Protein AF-A0A1I2J9N1-F1 (afdb_monomer_lite)

Foldseek 3Di:
DDADPVDNVHDDDPPPCCVQADPVDRVDGDPVPCVVVVDPPDPPPDDDDPDDDPDDVVVVVVVVVVVVPPPPPPPDPDDDDPPDDPPDDDLVVVVVSVVQVVDPVNCVVFWDDPDVVDIDGDPPDD

pLDDT: mean 75.27, std 15.69, range [40.94, 94.06]

Organism: NCBI:txid1529

Structure (mmCIF, N/CA/C/O backbone):
data_AF-A0A1I2J9N1-F1
#
_entry.id   AF-A0A1I2J9N1-F1
#
loop_
_atom_site.group_PDB
_atom_site.id
_atom_site.type_symbol
_atom_site.label_atom_id
_atom_site.label_alt_id
_atom_site.label_comp_id
_atom_site.label_asym_id
_atom_site.label_entity_id
_atom_site.label_seq_id
_atom_site.pdbx_PDB_ins_code
_atom_site.Cartn_x
_atom_site.Cartn_y
_atom_site.Cartn_z
_atom_site.occupancy
_atom_site.B_iso_or_equiv
_atom_site.auth_seq_id
_atom_site.auth_comp_id
_atom_site.auth_asym_id
_atom_site.auth_atom_id
_atom_site.pdbx_PDB_model_num
ATOM 1 N N . MET A 1 1 ? -11.604 0.530 20.745 1.00 74.38 1 MET A N 1
ATOM 2 C CA . MET A 1 1 ? -12.201 -0.318 19.688 1.00 74.38 1 MET A CA 1
ATOM 3 C C . MET A 1 1 ? -11.570 0.052 18.363 1.00 74.38 1 MET A C 1
ATOM 5 O O . MET A 1 1 ? -11.408 1.241 18.116 1.00 74.38 1 MET A O 1
ATOM 9 N N . LYS A 1 2 ? -11.165 -0.933 17.556 1.00 87.75 2 LYS A N 1
ATOM 10 C CA . LYS A 1 2 ? -10.600 -0.684 16.223 1.00 87.75 2 LYS A CA 1
ATOM 11 C C . LYS A 1 2 ? -11.744 -0.432 15.229 1.00 87.75 2 LYS A C 1
ATOM 13 O O . LYS A 1 2 ? -12.778 -1.092 15.322 1.00 87.75 2 LYS A O 1
ATOM 18 N N . LYS A 1 3 ? -11.581 0.537 14.326 1.00 93.12 3 LYS A N 1
ATOM 19 C CA . LYS A 1 3 ? -12.522 0.794 13.222 1.00 93.12 3 LYS A CA 1
ATOM 20 C C . LYS A 1 3 ? -12.279 -0.185 12.071 1.00 93.12 3 LYS A C 1
ATOM 22 O O . LYS A 1 3 ? -11.206 -0.785 12.001 1.00 93.12 3 LYS A O 1
ATOM 27 N N . CYS A 1 4 ? -13.271 -0.363 11.205 1.00 91.38 4 CYS A N 1
ATOM 28 C CA . CYS A 1 4 ? -13.124 -1.147 9.980 1.00 91.38 4 CYS A CA 1
ATOM 29 C C . CYS A 1 4 ? -12.221 -0.417 8.968 1.00 91.38 4 CYS A C 1
ATOM 31 O O . CYS A 1 4 ? -12.284 0.805 8.855 1.00 91.38 4 CYS A O 1
ATOM 33 N N . LEU A 1 5 ? -11.407 -1.180 8.229 1.00 89.25 5 LEU A N 1
ATOM 34 C CA . LEU A 1 5 ? -10.509 -0.671 7.185 1.00 89.25 5 LEU A CA 1
ATOM 35 C C . LEU A 1 5 ? -11.275 -0.043 6.010 1.00 89.25 5 LEU A C 1
ATOM 37 O O . LEU A 1 5 ? -10.851 0.972 5.475 1.00 89.25 5 LEU A O 1
ATOM 41 N N . PHE A 1 6 ? -12.401 -0.643 5.620 1.00 90.00 6 PHE A N 1
ATOM 42 C CA . PHE A 1 6 ? -13.182 -0.208 4.456 1.00 90.00 6 PHE A CA 1
ATOM 43 C C . PHE A 1 6 ? -14.268 0.817 4.791 1.00 90.00 6 PHE A C 1
ATOM 45 O O . PHE A 1 6 ? -14.860 1.405 3.891 1.00 90.00 6 PHE A O 1
ATOM 52 N N . ASP A 1 7 ? -14.592 0.990 6.073 1.00 90.12 7 ASP A N 1
ATOM 53 C CA . ASP A 1 7 ? -15.718 1.816 6.500 1.00 90.12 7 ASP A CA 1
ATOM 54 C C . ASP A 1 7 ? -15.492 2.352 7.916 1.00 90.12 7 ASP A C 1
ATOM 56 O O . ASP A 1 7 ? -15.718 1.667 8.916 1.00 90.12 7 ASP A O 1
ATOM 60 N N . GLU A 1 8 ? -15.080 3.613 8.012 1.00 91.56 8 GLU A N 1
ATOM 61 C CA . GLU A 1 8 ? -14.783 4.255 9.293 1.00 91.56 8 GLU A CA 1
ATOM 62 C C . GLU A 1 8 ? -15.996 4.411 10.222 1.00 91.56 8 GLU A C 1
ATOM 64 O O . GLU A 1 8 ? -15.820 4.698 11.414 1.00 91.56 8 GLU A O 1
ATOM 69 N N . SER A 1 9 ? -17.216 4.251 9.693 1.00 92.81 9 SER A N 1
ATOM 70 C CA . SER A 1 9 ? -18.449 4.260 10.483 1.00 92.81 9 SER A CA 1
ATOM 71 C C . SER A 1 9 ? -18.693 2.930 11.205 1.00 92.81 9 SER A C 1
ATOM 73 O O . SER A 1 9 ? -19.499 2.873 12.137 1.00 92.81 9 SER A O 1
ATOM 75 N N . LYS A 1 10 ? -17.969 1.867 10.825 1.00 91.38 10 LYS A N 1
ATOM 76 C CA . LYS A 1 10 ? -18.096 0.519 11.387 1.00 91.38 10 LYS A CA 1
ATOM 77 C C . LYS A 1 10 ? -16.969 0.186 12.361 1.00 91.38 10 LYS A C 1
ATOM 79 O O . LYS A 1 10 ? -15.820 0.609 12.226 1.00 91.38 10 LYS A O 1
ATOM 84 N N . ILE A 1 11 ? -17.308 -0.638 13.347 1.00 93.88 11 ILE A N 1
ATOM 85 C CA . ILE A 1 11 ? -16.363 -1.217 14.304 1.00 93.88 11 ILE A CA 1
ATOM 86 C C . ILE A 1 11 ? -15.889 -2.564 13.757 1.00 93.88 11 ILE A C 1
ATOM 88 O O . ILE A 1 11 ? -16.697 -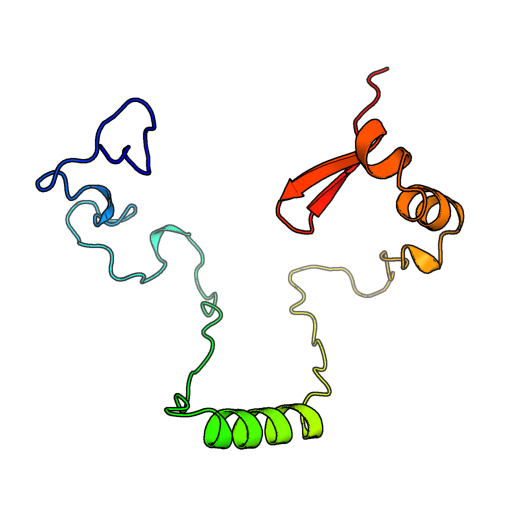3.342 13.258 1.00 93.88 11 ILE A O 1
ATOM 92 N N . CYS A 1 12 ? -14.590 -2.834 13.857 1.00 92.75 12 CYS A N 1
ATOM 93 C CA . CYS A 1 12 ? -14.017 -4.124 13.489 1.00 92.75 12 CYS A CA 1
ATOM 94 C C . CYS A 1 12 ? -14.399 -5.194 14.529 1.00 92.75 12 CYS A C 1
ATOM 96 O O . CYS A 1 12 ? -14.185 -4.980 15.728 1.00 92.75 12 CYS A O 1
ATOM 98 N N . THR A 1 13 ? -14.957 -6.316 14.068 1.00 91.06 13 THR A N 1
ATOM 99 C CA . THR A 1 13 ? -15.307 -7.498 14.874 1.00 91.06 13 THR A CA 1
ATOM 100 C C . THR A 1 13 ? -14.448 -8.694 14.454 1.00 91.06 13 THR A C 1
ATOM 102 O O . THR A 1 13 ? -13.942 -8.729 13.333 1.00 91.06 13 THR A O 1
ATOM 105 N N . GLU A 1 14 ? -14.245 -9.655 15.358 1.00 83.56 14 GLU A N 1
ATOM 106 C CA . GLU A 1 14 ? -13.374 -10.822 15.123 1.00 83.56 14 GLU A CA 1
ATOM 107 C C . GLU A 1 14 ? -13.942 -11.824 14.102 1.00 83.56 14 GLU A C 1
ATOM 109 O O . GLU A 1 14 ? -13.203 -12.661 13.608 1.00 83.56 14 GLU A O 1
ATOM 114 N N . ASP A 1 15 ? -15.233 -11.738 13.783 1.00 88.56 15 ASP A N 1
ATOM 115 C CA . ASP A 1 15 ? -16.002 -12.696 12.979 1.00 88.56 15 ASP A CA 1
ATOM 116 C C . ASP A 1 15 ? -16.434 -12.161 11.599 1.00 88.56 15 ASP A C 1
ATOM 118 O O . ASP A 1 15 ? -17.236 -12.787 10.908 1.00 88.56 15 ASP A O 1
ATOM 122 N N . CYS A 1 16 ? -15.937 -10.987 11.197 1.00 89.75 16 CYS A N 1
ATOM 123 C CA . CYS A 1 16 ? -16.310 -10.345 9.935 1.00 89.75 16 CYS A CA 1
ATOM 124 C C . CYS A 1 16 ? -15.604 -10.978 8.722 1.00 89.75 16 CYS A C 1
ATOM 126 O O . CYS A 1 16 ? -16.254 -11.290 7.729 1.00 89.75 16 CYS A O 1
ATOM 128 N N . ASP A 1 17 ? -14.276 -11.133 8.784 1.00 88.62 17 ASP A N 1
ATOM 129 C CA . ASP A 1 17 ? -13.393 -11.708 7.748 1.00 88.62 17 ASP A CA 1
ATOM 130 C C . ASP A 1 17 ? -13.524 -11.158 6.307 1.00 88.62 17 ASP A C 1
ATOM 132 O O . ASP A 1 17 ? -12.841 -11.622 5.393 1.00 88.62 17 ASP A O 1
ATOM 136 N N . GLU A 1 18 ? -14.328 -10.115 6.079 1.00 90.12 18 GLU A N 1
ATOM 137 C CA . GLU A 1 18 ? -14.520 -9.499 4.759 1.00 90.12 18 GLU A CA 1
ATOM 138 C C . GLU A 1 18 ? -13.218 -8.912 4.188 1.00 90.12 18 GLU A C 1
ATOM 140 O O . GLU A 1 18 ? -13.017 -8.919 2.978 1.00 90.12 18 GLU A O 1
ATOM 145 N N . CYS A 1 19 ? -12.294 -8.456 5.043 1.00 90.38 19 CYS A N 1
ATOM 146 C CA . CYS A 1 19 ? -10.982 -7.943 4.628 1.00 90.38 19 CYS A CA 1
ATOM 147 C C . CYS A 1 19 ? -10.051 -8.994 4.020 1.00 90.38 19 CYS A C 1
ATOM 149 O O . CYS A 1 19 ? -9.060 -8.626 3.393 1.00 90.38 19 CYS A O 1
ATOM 151 N N . PHE A 1 20 ? -10.367 -10.278 4.176 1.00 91.44 20 PHE A N 1
ATOM 152 C CA . PHE A 1 20 ? -9.593 -11.371 3.603 1.00 91.44 20 PHE A CA 1
ATOM 153 C C . PHE A 1 20 ? -10.231 -11.961 2.347 1.00 91.44 20 PHE A C 1
ATOM 155 O O . PHE A 1 20 ? -9.671 -12.896 1.777 1.00 91.44 20 PHE A O 1
ATOM 162 N N . LYS A 1 21 ? -11.386 -11.467 1.893 1.00 93.25 21 LYS A N 1
ATOM 163 C CA . LYS A 1 21 ? -12.026 -11.981 0.678 1.00 93.25 21 LYS A CA 1
ATOM 164 C C . LYS A 1 21 ? -11.393 -11.387 -0.572 1.00 93.25 21 LYS A C 1
ATOM 166 O O . LYS A 1 21 ? -11.011 -10.222 -0.605 1.00 93.25 21 LYS A O 1
ATOM 171 N N . CYS A 1 22 ? -11.273 -12.202 -1.615 1.00 91.94 22 CYS A N 1
ATOM 172 C CA . CYS A 1 22 ? -10.804 -11.729 -2.907 1.00 91.94 22 CYS A CA 1
ATOM 173 C C . CYS A 1 22 ? -11.874 -10.847 -3.567 1.00 91.94 22 CYS A C 1
ATOM 175 O O . CYS A 1 22 ? -13.023 -11.258 -3.716 1.00 91.94 22 CYS A O 1
ATOM 177 N N . GLU A 1 23 ? -1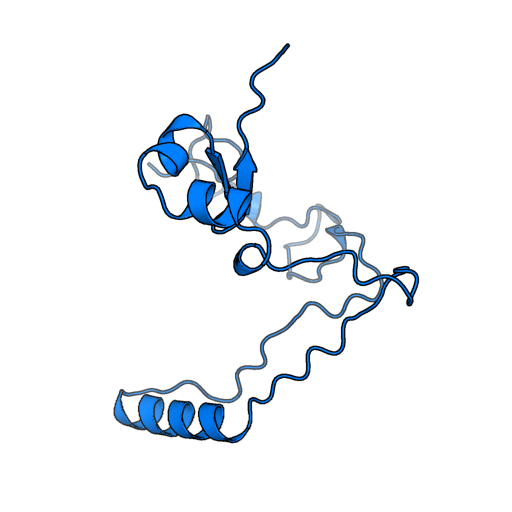1.478 -9.654 -4.016 1.00 89.69 23 GLU A N 1
ATOM 178 C CA . GLU A 1 23 ? -12.378 -8.727 -4.717 1.00 89.69 23 GLU A CA 1
ATOM 179 C C . GLU A 1 23 ? -12.829 -9.254 -6.089 1.00 89.69 23 GLU A C 1
ATOM 181 O O . GLU A 1 23 ? -13.915 -8.920 -6.555 1.00 89.69 23 GLU A O 1
ATOM 186 N N . TYR A 1 24 ? -12.010 -10.095 -6.733 1.00 91.19 24 TYR A N 1
ATOM 187 C CA . TYR A 1 24 ? -12.325 -10.695 -8.034 1.00 91.19 24 TYR A CA 1
ATOM 188 C C . TYR A 1 24 ? -13.168 -11.974 -7.919 1.00 91.19 24 TYR A C 1
ATOM 190 O O . TYR A 1 24 ? -14.049 -12.207 -8.743 1.00 91.19 24 TYR A O 1
ATOM 198 N N . ASP A 1 25 ? -12.914 -12.804 -6.901 1.00 92.50 25 ASP A N 1
ATOM 199 C CA . ASP A 1 25 ? -13.665 -14.037 -6.634 1.00 92.50 25 ASP A CA 1
ATOM 200 C C . ASP A 1 25 ? -14.127 -14.083 -5.166 1.00 92.50 25 ASP A C 1
ATOM 202 O O . ASP A 1 25 ? -13.3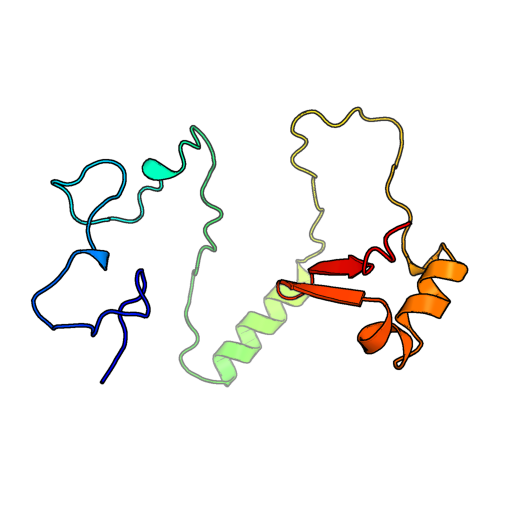69 -14.524 -4.295 1.00 92.50 25 ASP A O 1
ATOM 206 N N . PRO A 1 26 ? -15.379 -13.683 -4.871 1.00 91.19 26 PRO A N 1
ATOM 207 C CA . PRO A 1 26 ? -15.900 -13.604 -3.504 1.00 91.19 26 PRO A CA 1
ATOM 208 C C . PRO A 1 26 ? -15.914 -14.927 -2.725 1.00 91.19 26 PRO A C 1
ATOM 210 O O . PRO A 1 26 ? -16.082 -14.911 -1.506 1.00 91.19 26 PRO A O 1
ATOM 213 N N . ASN A 1 27 ? -15.763 -16.075 -3.398 1.00 92.38 27 ASN A N 1
ATOM 214 C CA . ASN A 1 27 ? -15.728 -17.388 -2.747 1.00 92.38 27 ASN A CA 1
ATOM 215 C C . ASN A 1 27 ? -14.321 -17.790 -2.281 1.00 92.38 27 ASN A C 1
ATOM 217 O O . ASN A 1 27 ? -14.154 -18.848 -1.671 1.00 92.38 27 ASN A O 1
ATOM 221 N N . LYS A 1 28 ? -13.305 -16.977 -2.581 1.00 92.81 28 LYS A N 1
ATOM 222 C CA . LYS A 1 28 ? -11.899 -17.275 -2.326 1.00 92.81 28 LYS A CA 1
ATOM 223 C C . LYS A 1 28 ? -11.315 -16.308 -1.293 1.00 92.81 28 LYS A C 1
ATOM 225 O O . LYS A 1 28 ? -11.528 -15.098 -1.364 1.00 92.81 28 LYS A O 1
ATOM 230 N N . THR A 1 29 ? -10.501 -16.825 -0.374 1.00 94.06 29 THR A N 1
ATOM 231 C CA . THR A 1 29 ? -9.604 -15.998 0.448 1.00 94.06 29 THR A CA 1
ATOM 232 C C . THR A 1 29 ? -8.512 -15.382 -0.432 1.00 94.06 29 THR A C 1
ATOM 234 O O . THR A 1 29 ? -7.920 -16.067 -1.269 1.00 94.06 29 THR A O 1
ATOM 237 N N . CYS A 1 30 ? -8.243 -14.089 -0.264 1.00 91.25 30 CYS A N 1
ATOM 238 C CA . CYS A 1 30 ? -7.201 -13.386 -0.995 1.00 91.25 30 CYS A CA 1
ATOM 239 C C . CYS A 1 30 ? -5.834 -14.038 -0.736 1.00 91.25 30 CYS A C 1
ATOM 241 O O . CYS A 1 30 ? -5.391 -14.160 0.402 1.00 91.25 30 CYS A O 1
ATOM 243 N N . ASP A 1 31 ? -5.170 -14.448 -1.813 1.00 90.38 31 ASP A N 1
ATOM 244 C CA . ASP A 1 31 ? -3.817 -15.010 -1.827 1.00 90.38 31 ASP A CA 1
ATOM 245 C C . ASP A 1 31 ? -2.810 -14.050 -2.475 1.00 90.38 31 ASP A C 1
ATOM 247 O O . ASP A 1 31 ? -1.733 -14.466 -2.892 1.00 90.38 31 ASP A O 1
ATOM 251 N N . ASN A 1 32 ? -3.181 -12.772 -2.604 1.00 85.19 32 ASN A N 1
ATOM 252 C CA . ASN A 1 32 ? -2.380 -11.724 -3.236 1.00 85.19 32 ASN A CA 1
ATOM 253 C C . ASN A 1 32 ? -1.958 -12.033 -4.689 1.00 85.19 32 ASN A C 1
ATOM 255 O O . ASN A 1 32 ? -0.954 -11.513 -5.162 1.00 85.19 32 ASN A O 1
ATOM 259 N N . CYS A 1 33 ? -2.736 -12.830 -5.437 1.00 86.12 33 CYS A N 1
ATOM 260 C CA . CYS A 1 33 ? -2.426 -13.150 -6.839 1.00 86.12 33 CYS A CA 1
ATOM 261 C C . CYS A 1 33 ? -2.575 -11.978 -7.832 1.00 86.12 33 CYS A C 1
ATOM 263 O O . CYS A 1 33 ? -2.297 -12.155 -9.014 1.00 86.12 33 CYS A O 1
ATOM 265 N N . GLY A 1 34 ? -3.076 -10.815 -7.400 1.00 83.12 34 GLY A N 1
ATOM 266 C CA . GLY A 1 34 ? -3.137 -9.592 -8.214 1.00 83.12 34 GLY A CA 1
ATOM 267 C C . GLY A 1 34 ? -4.186 -9.564 -9.335 1.00 83.12 34 GLY A C 1
ATOM 268 O O . GLY A 1 34 ? -4.364 -8.528 -9.964 1.00 83.12 34 GLY A O 1
ATOM 269 N N . LYS A 1 35 ? -4.938 -10.650 -9.567 1.00 85.38 35 LYS A N 1
ATOM 270 C CA . LYS A 1 35 ? -5.925 -10.748 -10.666 1.00 85.38 35 LYS A CA 1
ATOM 271 C C . LYS A 1 35 ? -7.011 -9.666 -10.646 1.00 85.38 35 LYS A C 1
ATOM 273 O O . LYS A 1 35 ? -7.476 -9.258 -11.705 1.00 85.38 35 LYS A O 1
ATOM 278 N N . CYS A 1 36 ? -7.414 -9.196 -9.463 1.00 86.88 36 CYS A N 1
ATOM 279 C CA . CYS A 1 36 ? -8.404 -8.120 -9.315 1.00 86.88 36 CYS A CA 1
ATOM 280 C C . CYS A 1 36 ? -7.938 -6.778 -9.890 1.00 86.88 36 CYS A C 1
ATOM 282 O O . CYS A 1 36 ? -8.774 -5.943 -10.217 1.00 86.88 36 CYS A O 1
ATOM 284 N N . LEU A 1 37 ? -6.628 -6.582 -10.055 1.00 82.69 37 LEU A N 1
ATOM 285 C CA . LEU A 1 37 ? -6.069 -5.347 -10.593 1.00 82.69 37 LEU A CA 1
ATOM 286 C C . LEU A 1 37 ? -6.186 -5.269 -12.125 1.00 82.69 37 LEU A C 1
ATOM 288 O O . LEU A 1 37 ? -5.904 -4.222 -12.697 1.00 82.69 37 LEU A O 1
ATOM 292 N N . GLY A 1 38 ? -6.597 -6.354 -12.798 1.00 72.94 38 GLY A N 1
ATOM 293 C CA . GLY A 1 38 ? -6.757 -6.380 -14.257 1.00 72.94 38 GLY A CA 1
ATOM 294 C C . GLY A 1 38 ? -5.446 -6.194 -15.023 1.00 72.94 38 GLY A C 1
ATOM 295 O O . GLY A 1 38 ? -5.469 -5.822 -16.194 1.00 72.94 38 GLY A O 1
ATOM 296 N N . ILE A 1 39 ? -4.311 -6.418 -14.358 1.00 69.06 39 ILE A N 1
ATOM 297 C CA . ILE A 1 39 ? -2.990 -6.199 -14.931 1.00 69.06 39 ILE A CA 1
ATOM 298 C C . ILE A 1 39 ? -2.450 -7.531 -15.455 1.00 69.06 39 ILE A C 1
ATOM 300 O O . ILE A 1 39 ? -1.739 -8.257 -14.761 1.00 69.06 39 ILE A O 1
ATOM 304 N N . ASP A 1 40 ? -2.838 -7.882 -16.678 1.00 57.72 40 ASP A N 1
ATOM 305 C CA . ASP A 1 40 ? -2.275 -9.040 -17.370 1.00 57.72 40 ASP A CA 1
ATOM 306 C C . ASP A 1 40 ? -0.805 -8.766 -17.720 1.00 57.72 40 ASP A C 1
ATOM 308 O O . ASP A 1 40 ? -0.477 -7.768 -18.357 1.00 57.72 40 ASP A O 1
ATOM 312 N N . GLY A 1 41 ? 0.097 -9.659 -17.308 1.00 56.19 41 GLY A N 1
ATOM 313 C CA . GLY A 1 41 ? 1.511 -9.590 -17.689 1.00 56.19 41 GLY A CA 1
ATOM 314 C C . GLY A 1 41 ? 2.367 -8.576 -16.924 1.00 56.19 41 GLY A C 1
ATOM 315 O O . GLY A 1 41 ? 3.540 -8.435 -17.262 1.00 56.19 41 GLY A O 1
ATOM 316 N N . VAL A 1 42 ? 1.848 -7.911 -15.885 1.00 53.66 42 VAL A N 1
ATOM 317 C CA . VAL A 1 42 ? 2.714 -7.150 -14.975 1.00 53.66 42 VAL A CA 1
ATOM 318 C C . VAL A 1 42 ? 3.297 -8.085 -13.938 1.00 53.66 42 VAL A C 1
ATOM 320 O O . VAL A 1 42 ? 2.601 -8.631 -13.081 1.00 53.66 42 VAL A O 1
ATOM 323 N N . ASP A 1 43 ? 4.611 -8.242 -14.046 1.00 57.25 43 ASP A N 1
ATOM 324 C CA . ASP A 1 43 ? 5.458 -8.765 -12.994 1.00 57.25 43 ASP A CA 1
ATOM 325 C C . ASP A 1 43 ? 5.251 -7.851 -11.780 1.00 57.25 43 ASP A C 1
ATOM 327 O O . ASP A 1 43 ? 5.681 -6.691 -11.763 1.00 57.25 43 ASP A O 1
ATOM 331 N N . ILE A 1 44 ? 4.469 -8.315 -10.800 1.00 64.88 44 ILE A N 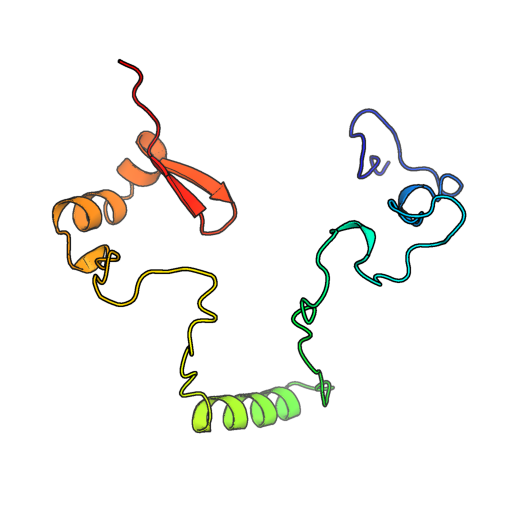1
ATOM 332 C CA . ILE A 1 44 ? 4.377 -7.634 -9.510 1.00 64.88 44 ILE A CA 1
ATOM 333 C C . ILE A 1 44 ? 5.814 -7.413 -9.051 1.00 64.88 44 ILE A C 1
ATOM 335 O O . ILE A 1 44 ? 6.568 -8.373 -8.922 1.00 64.88 44 ILE A O 1
ATOM 339 N N . ARG A 1 45 ? 6.220 -6.149 -8.877 1.00 63.12 45 ARG A N 1
ATOM 340 C CA . ARG A 1 45 ? 7.597 -5.806 -8.502 1.00 63.12 45 ARG A CA 1
ATOM 341 C C . ARG A 1 45 ? 7.888 -6.400 -7.127 1.00 63.12 45 ARG A C 1
ATOM 343 O O . ARG A 1 45 ? 7.579 -5.804 -6.100 1.00 63.12 45 ARG A O 1
ATOM 350 N N . GLY A 1 46 ? 8.415 -7.617 -7.126 1.00 66.50 46 GLY A N 1
ATOM 351 C CA . GLY A 1 46 ? 8.798 -8.355 -5.942 1.00 66.50 46 GLY A CA 1
ATOM 352 C C . GLY A 1 46 ? 10.225 -7.994 -5.586 1.00 66.50 46 GLY A C 1
ATOM 353 O O . GLY A 1 46 ? 11.134 -8.162 -6.394 1.00 66.50 46 GLY A O 1
ATOM 354 N N . ILE A 1 47 ? 10.435 -7.516 -4.365 1.00 70.50 47 ILE A N 1
ATOM 355 C CA . ILE A 1 47 ? 11.786 -7.429 -3.820 1.00 70.50 47 ILE A CA 1
ATOM 356 C C . ILE A 1 47 ? 12.147 -8.838 -3.360 1.00 70.50 47 ILE A C 1
ATOM 358 O O . ILE A 1 47 ? 11.543 -9.367 -2.424 1.00 70.50 47 ILE A O 1
ATOM 362 N N . LYS A 1 48 ? 13.102 -9.470 -4.043 1.00 75.56 48 LYS A N 1
ATOM 363 C CA . LYS A 1 48 ? 13.640 -10.760 -3.613 1.00 75.56 48 LYS A CA 1
ATOM 364 C C . LYS A 1 48 ? 14.474 -10.532 -2.353 1.00 75.56 48 LYS A C 1
ATOM 366 O O . LYS A 1 48 ? 15.493 -9.854 -2.404 1.00 75.56 48 LYS A O 1
ATOM 371 N N . VAL A 1 49 ? 14.031 -11.094 -1.234 1.00 80.69 49 VAL A N 1
ATOM 372 C CA . VAL A 1 49 ? 14.806 -11.124 0.010 1.00 80.69 49 VAL A CA 1
ATOM 373 C C . VAL A 1 49 ? 15.600 -12.426 0.015 1.00 80.69 49 VAL A C 1
ATOM 375 O O . VAL A 1 49 ? 14.999 -13.500 0.002 1.00 80.69 49 VAL A O 1
ATOM 378 N N . GLU A 1 50 ? 16.928 -12.340 -0.038 1.00 82.50 50 GLU A N 1
ATOM 379 C CA . GLU A 1 50 ? 17.801 -13.523 -0.014 1.00 82.50 50 GLU A CA 1
ATOM 380 C C . GLU A 1 50 ? 18.122 -13.947 1.419 1.00 82.50 50 GLU A C 1
ATOM 382 O O . GLU A 1 50 ? 17.991 -15.124 1.751 1.00 82.50 50 GLU A O 1
ATOM 387 N N . GLU A 1 51 ? 18.446 -12.984 2.282 1.00 83.38 51 GLU A N 1
ATOM 388 C CA . GLU A 1 51 ? 18.793 -13.210 3.685 1.00 83.38 51 GLU A CA 1
ATOM 389 C C . GLU A 1 51 ? 18.202 -12.105 4.575 1.00 83.38 51 GLU A C 1
ATOM 391 O O . GLU A 1 51 ? 17.880 -11.007 4.111 1.00 83.38 51 GLU A O 1
ATOM 396 N N . ILE A 1 52 ? 18.009 -12.414 5.860 1.00 85.62 52 ILE A N 1
ATOM 397 C CA . ILE A 1 52 ? 17.540 -11.471 6.880 1.00 85.62 52 ILE A CA 1
ATOM 398 C C . ILE A 1 52 ? 18.633 -11.399 7.943 1.00 85.62 52 ILE A C 1
ATOM 400 O O . ILE A 1 52 ? 18.921 -12.413 8.569 1.00 85.62 52 ILE A O 1
ATOM 404 N N . ALA A 1 53 ? 19.203 -10.213 8.163 1.00 90.44 53 ALA A N 1
ATOM 405 C CA . ALA A 1 53 ? 20.183 -10.004 9.226 1.00 90.44 53 ALA A CA 1
ATOM 406 C C . ALA A 1 53 ? 19.560 -10.275 10.601 1.00 90.44 53 ALA A C 1
ATOM 408 O O . ALA A 1 53 ? 18.519 -9.705 10.943 1.00 90.44 53 ALA A O 1
ATOM 409 N N . GLU A 1 54 ? 20.216 -11.098 11.413 1.00 90.62 54 GLU A N 1
ATOM 410 C CA . GLU A 1 54 ? 19.769 -11.407 12.772 1.00 90.62 54 GLU A CA 1
ATOM 411 C C . GLU A 1 54 ? 20.377 -10.453 13.813 1.00 90.62 54 GLU A C 1
ATOM 413 O O . GLU A 1 54 ? 19.905 -10.379 14.952 1.00 90.62 54 GLU A O 1
ATOM 418 N N . ASN A 1 55 ? 21.412 -9.692 13.440 1.00 90.94 55 ASN A N 1
ATOM 419 C CA . ASN A 1 55 ? 22.081 -8.727 14.310 1.00 90.94 55 ASN A CA 1
ATOM 420 C C . ASN A 1 55 ? 22.652 -7.510 13.550 1.00 90.94 55 ASN A C 1
ATOM 422 O O . ASN A 1 55 ? 22.654 -7.437 12.321 1.00 90.94 55 ASN A O 1
ATOM 426 N N . GLU A 1 56 ? 23.122 -6.516 14.310 1.00 82.81 56 GLU A N 1
ATOM 427 C CA . GLU A 1 56 ? 23.644 -5.255 13.764 1.00 82.81 56 GLU A CA 1
ATOM 428 C C . GLU A 1 56 ? 24.949 -5.410 12.977 1.00 82.81 56 GLU A C 1
ATOM 430 O O . GLU A 1 56 ? 25.244 -4.562 12.136 1.00 82.81 56 GLU A O 1
ATOM 435 N N . ASP A 1 57 ? 25.749 -6.438 13.257 1.00 84.06 57 ASP A N 1
ATOM 436 C CA . ASP A 1 57 ? 27.026 -6.638 12.574 1.00 84.06 57 ASP A CA 1
ATOM 437 C C . ASP A 1 57 ? 26.815 -7.268 11.191 1.00 84.06 57 ASP A C 1
ATOM 439 O O . ASP A 1 57 ? 27.383 -6.771 10.221 1.00 84.06 57 ASP A O 1
ATOM 443 N N . GLU A 1 58 ? 25.899 -8.235 11.070 1.00 82.62 58 GLU A N 1
ATOM 444 C CA . GLU A 1 58 ? 25.435 -8.780 9.781 1.00 82.62 58 GLU A CA 1
ATOM 445 C C . GLU A 1 58 ? 24.782 -7.704 8.902 1.00 82.62 58 GLU A C 1
ATOM 447 O O . GLU A 1 58 ? 25.035 -7.622 7.704 1.00 82.62 58 GLU A O 1
ATOM 452 N N . SER A 1 59 ? 23.989 -6.808 9.501 1.00 81.56 59 SER A N 1
ATOM 453 C CA . SER A 1 59 ? 23.361 -5.698 8.770 1.00 81.56 59 SER A CA 1
ATOM 454 C C . SER A 1 59 ? 24.392 -4.801 8.070 1.00 81.56 59 SER A C 1
ATOM 456 O O . SER A 1 59 ? 24.196 -4.401 6.922 1.00 81.56 59 SER A O 1
ATOM 458 N N . LYS A 1 60 ? 25.529 -4.525 8.728 1.00 82.00 60 LYS A N 1
ATOM 459 C CA . LYS A 1 60 ? 26.608 -3.704 8.154 1.00 82.00 60 LYS A CA 1
ATOM 460 C C . LYS A 1 60 ? 27.272 -4.390 6.964 1.00 82.00 60 LYS A C 1
ATOM 462 O O . LYS A 1 60 ? 27.608 -3.707 5.999 1.00 82.00 60 LYS A O 1
ATOM 467 N N . GLU A 1 61 ? 27.456 -5.707 7.030 1.00 76.00 61 GLU A N 1
ATOM 468 C CA . GLU A 1 61 ? 28.030 -6.509 5.945 1.00 76.00 61 GLU A CA 1
ATOM 469 C C . GLU A 1 61 ? 27.164 -6.401 4.683 1.00 76.00 61 GLU A C 1
ATOM 471 O O . GLU A 1 61 ? 27.651 -5.928 3.658 1.00 76.00 61 GLU A O 1
ATOM 476 N N . TYR A 1 62 ? 25.853 -6.639 4.799 1.00 74.62 62 TYR A N 1
ATOM 477 C CA . TYR A 1 62 ? 24.925 -6.514 3.668 1.00 74.62 62 TYR A CA 1
ATOM 478 C C . TYR A 1 62 ? 24.831 -5.093 3.098 1.00 74.62 62 TYR A C 1
ATOM 480 O O . TYR A 1 62 ? 24.637 -4.916 1.897 1.00 74.62 62 TYR A O 1
ATOM 488 N N . THR A 1 63 ? 24.962 -4.053 3.929 1.00 66.50 63 THR A N 1
ATOM 489 C CA . THR A 1 63 ? 24.918 -2.668 3.426 1.00 66.50 63 THR A CA 1
ATOM 490 C C . THR A 1 63 ? 26.153 -2.264 2.628 1.00 66.50 63 THR A C 1
ATOM 492 O O . THR A 1 63 ? 26.035 -1.414 1.746 1.00 66.50 63 THR A O 1
ATOM 495 N N . ASN A 1 64 ? 27.321 -2.846 2.915 1.00 59.69 64 ASN A N 1
ATOM 496 C CA . ASN A 1 64 ? 28.550 -2.506 2.198 1.00 59.69 64 ASN A CA 1
ATOM 497 C C . ASN A 1 64 ? 28.534 -3.065 0.768 1.00 59.69 64 ASN A C 1
ATOM 499 O O . ASN A 1 64 ? 28.950 -2.361 -0.150 1.00 59.69 64 ASN A O 1
ATOM 503 N N . ASP A 1 65 ? 27.958 -4.254 0.568 1.00 55.38 65 ASP A N 1
ATOM 504 C CA . ASP A 1 65 ? 27.834 -4.886 -0.753 1.00 55.38 65 ASP A CA 1
ATOM 505 C C . ASP A 1 65 ? 26.865 -4.129 -1.687 1.00 55.38 65 ASP A C 1
ATOM 507 O O . ASP A 1 65 ? 27.062 -4.083 -2.900 1.00 55.38 65 ASP A O 1
ATOM 511 N N . ILE A 1 66 ? 25.840 -3.457 -1.144 1.00 57.84 66 ILE A N 1
ATOM 512 C CA . ILE A 1 66 ? 24.863 -2.691 -1.944 1.00 57.84 66 ILE A CA 1
ATOM 513 C C . ILE A 1 66 ? 25.491 -1.428 -2.564 1.00 57.84 66 ILE A C 1
ATOM 515 O O . ILE A 1 66 ? 25.070 -0.998 -3.641 1.00 57.84 66 ILE A O 1
ATOM 519 N N . ILE A 1 67 ? 26.492 -0.830 -1.908 1.00 54.75 67 ILE A N 1
ATOM 520 C CA . ILE A 1 67 ? 27.104 0.443 -2.327 1.00 54.75 67 ILE A CA 1
ATOM 521 C C . ILE A 1 67 ? 28.067 0.252 -3.511 1.00 54.75 67 ILE A C 1
ATOM 523 O O . ILE A 1 67 ? 28.235 1.183 -4.300 1.00 54.75 67 ILE A O 1
ATOM 527 N N . GLU A 1 68 ? 28.672 -0.930 -3.676 1.00 50.78 68 GLU A N 1
ATOM 528 C CA . GLU A 1 68 ? 29.633 -1.172 -4.764 1.00 50.78 68 GLU A CA 1
ATOM 529 C C . GLU A 1 68 ? 28.970 -1.462 -6.128 1.00 50.78 68 GLU A C 1
ATOM 531 O O . GLU A 1 68 ? 29.570 -1.128 -7.149 1.00 50.78 68 GLU A O 1
ATOM 536 N N . ASP A 1 69 ? 27.717 -1.948 -6.173 1.00 47.53 69 ASP A N 1
ATOM 537 C CA . ASP A 1 69 ? 27.069 -2.414 -7.420 1.00 47.53 69 ASP A CA 1
ATOM 538 C C . ASP A 1 69 ? 25.818 -1.628 -7.889 1.00 47.53 69 ASP A C 1
ATOM 540 O O . ASP A 1 69 ? 25.252 -1.935 -8.940 1.00 47.53 69 ASP A O 1
ATOM 544 N N . THR A 1 70 ? 25.373 -0.567 -7.202 1.00 43.88 70 THR A N 1
ATOM 545 C CA . THR A 1 70 ? 24.183 0.209 -7.631 1.00 43.88 70 THR A CA 1
ATOM 546 C C . THR A 1 70 ? 24.504 1.461 -8.456 1.00 43.88 70 THR A C 1
ATOM 548 O O . THR A 1 70 ? 24.126 2.581 -8.118 1.00 43.88 70 THR A O 1
ATOM 551 N N . TYR A 1 71 ? 25.078 1.270 -9.649 1.00 46.62 71 TYR A N 1
ATOM 552 C CA . TYR A 1 71 ? 24.677 2.114 -10.782 1.00 46.62 71 TYR A CA 1
ATOM 553 C C . TYR A 1 71 ? 23.345 1.556 -11.291 1.00 46.62 71 TYR A C 1
ATOM 555 O O . TYR A 1 71 ? 23.308 0.727 -12.197 1.00 46.62 71 TYR A O 1
ATOM 563 N N . ILE A 1 72 ? 22.234 1.948 -10.657 1.00 48.94 72 ILE A N 1
ATOM 564 C CA . ILE A 1 72 ? 20.892 1.616 -11.150 1.00 48.94 72 ILE A CA 1
ATOM 565 C C . ILE A 1 72 ? 20.723 2.360 -12.477 1.00 48.94 72 ILE A C 1
ATOM 567 O O . ILE A 1 72 ? 20.287 3.514 -12.502 1.00 48.94 72 ILE A O 1
ATOM 571 N N . SER A 1 73 ? 21.083 1.715 -13.591 1.00 46.84 73 SER A N 1
ATOM 572 C CA . SER A 1 73 ? 20.597 2.128 -14.898 1.00 46.84 73 SER A CA 1
ATOM 573 C C . SER A 1 73 ? 19.083 1.973 -14.847 1.00 46.84 73 SER A C 1
ATOM 575 O O . SER A 1 73 ? 18.553 0.864 -14.922 1.00 46.84 73 SER A O 1
ATOM 577 N N . HIS A 1 74 ? 18.382 3.084 -14.649 1.00 48.56 74 HIS A N 1
ATOM 578 C CA . HIS A 1 74 ? 16.968 3.161 -14.961 1.00 48.56 74 HIS A CA 1
ATOM 579 C C . HIS A 1 74 ? 16.860 2.948 -16.471 1.00 48.56 74 HIS A C 1
ATOM 581 O O . HIS A 1 74 ? 16.943 3.911 -17.225 1.00 48.56 74 HIS A O 1
ATOM 587 N N . GLU A 1 75 ? 16.738 1.703 -16.932 1.00 44.12 75 GLU A N 1
ATOM 588 C CA . GLU A 1 75 ? 16.080 1.472 -18.212 1.00 44.12 75 GLU A CA 1
ATOM 589 C C . GLU A 1 75 ? 14.609 1.829 -17.985 1.00 44.12 75 GLU A C 1
ATOM 591 O O . GLU A 1 75 ? 13.933 1.173 -17.183 1.00 44.12 75 GLU A O 1
ATOM 596 N N . PRO A 1 76 ? 14.100 2.907 -18.601 1.00 40.94 76 PRO A N 1
ATOM 597 C CA . PRO A 1 76 ? 12.695 3.236 -18.491 1.00 40.94 76 PRO A CA 1
ATOM 598 C C . PRO A 1 76 ? 11.919 2.133 -19.208 1.00 40.94 76 PRO A C 1
ATOM 600 O O . PRO A 1 76 ? 12.150 1.852 -20.383 1.00 40.94 76 PRO A O 1
ATOM 603 N N . ILE A 1 77 ? 10.982 1.503 -18.504 1.00 43.41 77 ILE A N 1
ATOM 604 C CA . ILE A 1 77 ? 9.964 0.671 -19.142 1.00 43.41 77 ILE A CA 1
ATOM 605 C C . ILE A 1 77 ? 9.036 1.642 -19.879 1.00 43.41 77 ILE A C 1
ATOM 607 O O . ILE A 1 77 ? 8.134 2.231 -19.283 1.00 43.41 77 ILE A O 1
ATOM 611 N N . TYR A 1 78 ? 9.319 1.871 -21.159 1.00 43.00 78 TYR A N 1
ATOM 612 C CA . TYR A 1 78 ? 8.492 2.692 -22.030 1.00 43.00 78 TYR A CA 1
ATOM 613 C C . TYR A 1 78 ? 7.265 1.902 -22.484 1.00 43.00 78 TYR A C 1
ATOM 615 O O . TYR A 1 78 ? 7.328 1.108 -23.421 1.00 43.00 78 TYR A O 1
ATOM 623 N N . ASP A 1 79 ? 6.139 2.162 -21.828 1.00 42.50 79 ASP A N 1
ATOM 624 C CA . ASP A 1 79 ? 4.825 2.043 -22.452 1.00 42.50 79 ASP A CA 1
ATOM 625 C C . ASP A 1 79 ? 4.550 3.386 -23.160 1.00 42.50 79 ASP A C 1
ATOM 627 O O . ASP A 1 79 ? 4.429 4.423 -22.514 1.00 42.50 79 ASP A O 1
ATOM 631 N N . ASP A 1 80 ? 4.589 3.378 -24.494 1.00 46.66 80 ASP A N 1
ATOM 632 C CA . ASP A 1 80 ? 4.098 4.419 -25.421 1.00 46.66 80 ASP A CA 1
ATOM 633 C C . ASP A 1 80 ? 4.565 5.889 -25.239 1.00 46.66 80 ASP A C 1
ATOM 635 O O . ASP A 1 80 ? 3.872 6.828 -25.644 1.00 46.66 80 ASP A O 1
ATOM 639 N N . TYR A 1 81 ? 5.762 6.142 -24.696 1.00 52.41 81 TYR A N 1
ATOM 640 C CA . TYR A 1 81 ? 6.371 7.477 -24.788 1.00 52.41 81 TYR A CA 1
ATOM 641 C C . TYR A 1 81 ? 7.103 7.619 -26.120 1.00 52.41 81 TYR A C 1
ATOM 643 O O . TYR A 1 81 ? 7.975 6.821 -26.464 1.00 52.41 81 TYR A O 1
ATOM 651 N N . LYS A 1 82 ? 6.762 8.658 -26.885 1.00 54.91 82 LYS A N 1
ATOM 652 C CA . LYS A 1 82 ? 7.504 9.004 -28.096 1.00 54.91 82 LYS A CA 1
ATOM 653 C C . LYS A 1 82 ? 8.928 9.409 -27.720 1.00 54.91 82 LYS A C 1
ATOM 655 O O . LYS A 1 82 ? 9.135 10.506 -27.213 1.00 54.91 82 LYS A O 1
ATOM 660 N N . GLU A 1 83 ? 9.893 8.538 -28.001 1.00 41.78 83 GLU A N 1
ATOM 661 C CA . GLU A 1 83 ? 11.315 8.884 -27.994 1.00 41.78 83 GLU A CA 1
ATOM 662 C C . GLU A 1 83 ? 11.543 10.137 -28.854 1.00 41.78 83 GLU A C 1
ATOM 664 O O . GLU A 1 83 ? 11.246 10.136 -30.054 1.00 41.78 83 GLU A O 1
ATOM 669 N N . GLY A 1 84 ? 12.068 11.207 -28.252 1.00 51.47 84 GLY A N 1
ATOM 670 C CA . GLY A 1 84 ? 12.578 12.352 -29.011 1.00 51.47 84 GLY A CA 1
ATOM 671 C C . GLY A 1 84 ? 12.425 13.732 -28.379 1.00 51.47 84 GLY A C 1
ATOM 672 O O . GLY A 1 84 ? 13.076 14.656 -28.856 1.00 51.47 84 GLY A O 1
ATOM 673 N N . GLU A 1 85 ? 11.632 13.895 -27.324 1.00 54.12 85 GLU A N 1
ATOM 674 C CA . GLU A 1 85 ? 11.625 15.129 -26.533 1.00 54.12 85 GLU A CA 1
ATOM 675 C C . GLU A 1 85 ? 11.692 14.763 -25.053 1.00 54.12 85 GLU A C 1
ATOM 677 O O . GLU A 1 85 ? 10.764 14.160 -24.516 1.00 54.12 85 GLU A O 1
ATOM 682 N N . ASP A 1 86 ? 12.800 15.110 -24.398 1.00 54.62 86 ASP A N 1
ATOM 683 C CA . ASP A 1 86 ? 12.884 15.142 -22.941 1.00 54.62 86 ASP A CA 1
ATOM 684 C C . ASP A 1 86 ? 1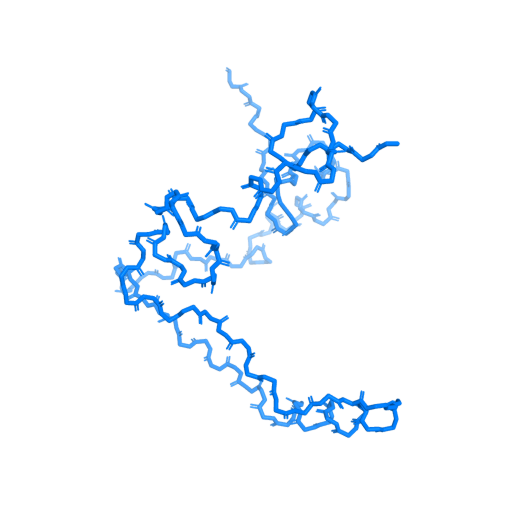1.863 16.177 -22.447 1.00 54.62 86 ASP A C 1
ATOM 686 O O . ASP A 1 86 ? 12.146 17.366 -22.353 1.00 54.62 86 ASP A O 1
ATOM 690 N N . THR A 1 87 ? 10.627 15.752 -22.184 1.00 59.75 87 THR A N 1
ATOM 691 C CA . THR A 1 87 ? 9.564 16.647 -21.691 1.00 59.75 87 THR A CA 1
ATOM 692 C C . THR A 1 87 ? 9.701 16.956 -20.197 1.00 59.75 87 THR A C 1
ATOM 694 O O . THR A 1 87 ? 8.764 17.473 -19.588 1.00 59.75 87 THR A O 1
ATOM 697 N N . TRP A 1 88 ? 10.825 16.580 -19.586 1.00 66.75 88 TRP A N 1
ATOM 698 C CA . TRP A 1 88 ? 11.075 16.671 -18.154 1.00 66.75 88 TRP A CA 1
ATOM 699 C C . TRP A 1 88 ? 12.320 17.517 -17.911 1.00 66.75 88 TRP A C 1
ATOM 701 O O . TRP A 1 88 ? 13.440 17.046 -18.080 1.00 66.75 88 TRP A O 1
ATOM 711 N N . ASP A 1 89 ? 12.109 18.755 -17.477 1.00 74.88 89 ASP A N 1
ATOM 712 C CA . ASP A 1 89 ? 13.166 19.600 -16.929 1.00 74.88 89 ASP A CA 1
ATOM 713 C C . ASP A 1 89 ? 13.268 19.370 -15.416 1.00 74.88 89 ASP A C 1
ATOM 715 O O . ASP A 1 89 ? 12.249 19.209 -14.728 1.00 74.88 89 ASP A O 1
ATOM 719 N N . PHE A 1 90 ? 14.485 19.382 -14.863 1.00 80.19 90 PHE A N 1
ATOM 720 C CA . PHE A 1 90 ? 14.637 19.355 -13.411 1.00 80.19 90 PHE A CA 1
ATOM 721 C C . PHE A 1 90 ? 14.099 20.654 -12.812 1.00 80.19 90 PHE A C 1
ATOM 723 O O . PHE A 1 90 ? 14.295 21.747 -13.342 1.00 80.19 90 PHE A O 1
ATOM 730 N N . ILE A 1 91 ? 13.463 20.551 -11.644 1.00 81.31 91 ILE A N 1
ATOM 731 C CA . ILE A 1 91 ? 12.954 21.728 -10.928 1.00 81.31 91 ILE A CA 1
ATOM 732 C C . ILE A 1 91 ? 14.096 22.709 -10.607 1.00 81.31 91 ILE A C 1
ATOM 734 O O . ILE A 1 91 ? 13.901 23.921 -10.657 1.00 81.31 91 ILE A O 1
ATOM 738 N N . ASP A 1 92 ? 15.299 22.190 -10.349 1.00 79.69 92 ASP A N 1
ATOM 739 C CA . ASP A 1 92 ? 16.502 22.993 -10.119 1.00 79.69 92 ASP A CA 1
ATOM 740 C C . ASP A 1 92 ? 16.933 23.836 -11.326 1.00 79.69 92 ASP A C 1
ATOM 742 O O . ASP A 1 92 ? 17.547 24.891 -11.140 1.00 79.69 92 ASP A O 1
ATOM 746 N N . ASP A 1 93 ? 16.589 23.403 -12.540 1.00 84.50 93 ASP A N 1
ATOM 747 C CA . ASP A 1 93 ? 16.930 24.100 -13.780 1.00 84.50 93 ASP A CA 1
ATOM 748 C C . ASP A 1 93 ? 15.936 25.230 -14.088 1.00 84.50 93 ASP A C 1
ATOM 750 O O . ASP A 1 93 ? 16.266 26.188 -14.795 1.00 84.50 93 ASP A O 1
ATOM 754 N N . ILE A 1 94 ? 14.735 25.184 -13.497 1.00 83.81 94 ILE A N 1
ATOM 755 C CA . ILE A 1 94 ? 13.727 26.237 -13.621 1.00 83.81 94 ILE A CA 1
ATOM 756 C C . ILE A 1 94 ? 13.742 27.109 -12.368 1.00 83.81 94 ILE A C 1
ATOM 758 O O . ILE A 1 94 ? 13.047 26.856 -11.384 1.00 83.81 94 ILE A O 1
ATOM 762 N N . LYS A 1 95 ? 14.509 28.201 -12.437 1.00 82.19 95 LYS A N 1
ATOM 763 C CA . LYS A 1 95 ? 14.735 29.136 -11.323 1.00 82.19 95 LYS A CA 1
ATOM 764 C C . LYS A 1 95 ? 13.458 29.544 -10.573 1.00 82.19 95 LYS A C 1
ATOM 766 O O . LYS A 1 95 ? 13.446 29.534 -9.347 1.00 82.19 95 LYS A O 1
ATOM 771 N N . ASP A 1 96 ? 12.389 29.865 -11.299 1.00 79.44 96 ASP A N 1
ATOM 772 C CA . ASP A 1 96 ? 11.130 30.301 -10.689 1.00 79.44 96 ASP A CA 1
ATOM 773 C C . ASP A 1 96 ? 10.463 29.187 -9.863 1.00 79.44 96 ASP A C 1
ATOM 775 O O . ASP A 1 96 ? 9.883 29.470 -8.816 1.00 79.44 96 ASP A O 1
ATOM 779 N N . LEU A 1 97 ? 10.562 27.920 -10.293 1.00 80.31 97 LEU A N 1
ATOM 780 C CA . LEU A 1 97 ? 10.049 26.782 -9.522 1.00 80.31 97 LEU A CA 1
ATOM 781 C C . LEU A 1 97 ? 10.948 26.459 -8.328 1.00 80.31 97 LEU A C 1
ATOM 783 O O . LEU A 1 97 ? 10.434 26.168 -7.247 1.00 80.31 97 LEU A O 1
ATOM 787 N N . LYS A 1 98 ? 12.269 26.548 -8.499 1.00 82.94 98 LYS A N 1
ATOM 788 C CA . LYS A 1 98 ? 13.232 26.359 -7.413 1.00 82.94 98 LYS A CA 1
ATOM 789 C C . LYS A 1 98 ? 12.980 27.331 -6.260 1.00 82.94 98 LYS A C 1
ATOM 791 O O . LYS A 1 98 ? 12.772 26.904 -5.125 1.00 82.94 98 LYS A O 1
ATOM 796 N N . ASP A 1 99 ? 12.897 28.625 -6.567 1.00 82.44 99 ASP A N 1
ATOM 797 C CA . ASP A 1 99 ? 12.641 29.677 -5.576 1.00 82.44 99 ASP A CA 1
ATOM 798 C C . ASP A 1 99 ? 11.269 29.487 -4.888 1.00 82.44 99 ASP A C 1
ATOM 800 O O . ASP A 1 99 ? 11.091 29.816 -3.709 1.00 82.44 99 ASP A O 1
ATOM 804 N N . LEU A 1 100 ? 10.288 28.929 -5.611 1.00 81.31 100 LEU A N 1
ATOM 805 C CA . LEU A 1 100 ? 8.950 28.653 -5.091 1.00 81.31 100 LEU A CA 1
ATOM 806 C C . LEU A 1 100 ? 8.950 27.513 -4.060 1.00 81.31 100 LEU A C 1
ATOM 808 O O . LEU A 1 100 ? 8.246 27.629 -3.058 1.00 81.31 100 LEU A O 1
ATOM 812 N N . ILE A 1 101 ? 9.741 26.457 -4.279 1.00 79.12 101 ILE A N 1
ATOM 813 C CA . ILE A 1 101 ? 9.841 25.285 -3.390 1.00 79.12 101 ILE A CA 1
ATOM 814 C C . ILE A 1 101 ? 10.761 25.550 -2.192 1.00 79.12 101 ILE A C 1
ATOM 816 O O . ILE A 1 101 ? 10.435 25.154 -1.073 1.00 79.12 101 ILE A O 1
ATOM 820 N N . GLU A 1 102 ? 11.890 26.235 -2.393 1.00 81.94 102 GLU A N 1
ATOM 821 C CA . GLU A 1 102 ? 12.879 26.476 -1.330 1.00 81.94 102 GLU A CA 1
ATOM 822 C C . GLU A 1 102 ? 12.378 27.437 -0.239 1.00 81.94 102 GLU A C 1
ATOM 824 O O . GLU A 1 102 ? 12.911 27.456 0.874 1.00 81.94 102 GLU A O 1
ATOM 829 N N . ASN A 1 103 ? 11.336 28.228 -0.515 1.00 81.81 103 ASN A N 1
ATOM 830 C CA . ASN A 1 103 ? 10.740 29.111 0.477 1.00 81.81 103 ASN A CA 1
ATOM 831 C C . ASN A 1 103 ? 9.684 28.371 1.328 1.00 81.81 103 ASN A C 1
ATOM 833 O O . ASN A 1 103 ? 8.576 28.100 0.853 1.00 81.81 103 ASN A O 1
ATOM 837 N N . PRO A 1 104 ? 9.941 28.138 2.630 1.00 69.50 104 PRO A N 1
ATOM 838 C CA . PRO A 1 104 ? 9.065 27.340 3.487 1.00 69.50 104 PRO A CA 1
ATOM 839 C C . PRO A 1 104 ? 7.669 27.944 3.700 1.00 69.50 104 PRO A C 1
ATOM 841 O O . PRO A 1 104 ? 6.753 27.233 4.108 1.00 69.50 104 PRO A O 1
ATOM 844 N N . LYS A 1 105 ? 7.476 29.243 3.428 1.00 76.12 105 LYS A N 1
ATOM 845 C CA . LYS A 1 105 ? 6.147 29.876 3.477 1.00 76.12 105 LYS A CA 1
ATOM 846 C C . LYS A 1 105 ? 5.257 29.464 2.303 1.00 76.12 105 LYS A C 1
ATOM 848 O O . LYS A 1 105 ? 4.052 29.329 2.476 1.00 76.12 105 LYS A O 1
ATOM 853 N N . ASN A 1 106 ? 5.841 29.220 1.133 1.00 72.19 106 ASN A N 1
ATOM 854 C CA . ASN A 1 106 ? 5.084 28.854 -0.061 1.00 72.19 106 ASN A CA 1
ATOM 855 C C . ASN A 1 106 ? 4.548 27.424 0.043 1.00 72.19 106 ASN A C 1
ATOM 857 O O . ASN A 1 106 ? 3.413 27.179 -0.351 1.00 72.19 106 ASN A O 1
ATOM 861 N N . LEU A 1 107 ? 5.316 26.502 0.638 1.00 72.00 107 LEU A N 1
ATOM 862 C CA . LEU A 1 107 ? 4.925 25.096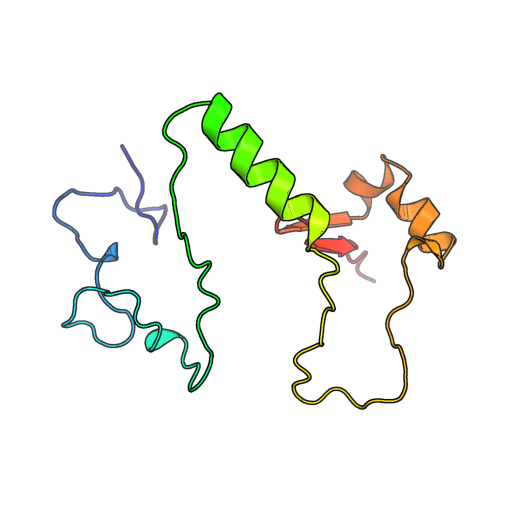 0.822 1.00 72.00 107 LEU A CA 1
ATOM 863 C C . LEU A 1 107 ? 3.590 24.934 1.560 1.00 72.00 107 LEU A C 1
ATOM 865 O O . LEU A 1 107 ? 2.790 24.075 1.206 1.00 72.00 107 LEU A O 1
ATOM 869 N N . SER A 1 108 ? 3.315 25.776 2.558 1.00 73.38 108 SER A N 1
ATOM 870 C CA . SER A 1 108 ? 2.055 25.722 3.305 1.00 73.38 108 SER A CA 1
ATOM 871 C C . SER A 1 108 ? 0.928 26.519 2.641 1.00 73.38 108 SER A C 1
ATOM 873 O O . SER A 1 108 ? -0.243 26.131 2.729 1.00 73.38 108 SER A O 1
ATOM 875 N N . GLU A 1 109 ? 1.246 27.624 1.967 1.00 80.12 109 GLU A N 1
ATOM 876 C CA . GLU A 1 109 ? 0.255 28.548 1.409 1.00 80.12 109 GLU A CA 1
ATOM 877 C C . GLU A 1 109 ? -0.183 28.170 -0.009 1.00 80.12 109 GLU A C 1
ATOM 879 O O . GLU A 1 109 ? -1.381 28.222 -0.293 1.00 80.12 109 GLU A O 1
ATOM 884 N N . GLU A 1 110 ? 0.729 27.697 -0.858 1.00 80.19 110 GLU A N 1
ATOM 885 C CA . GLU A 1 110 ? 0.517 27.507 -2.300 1.00 80.19 110 GLU A CA 1
ATOM 886 C C . GLU A 1 110 ? 0.523 26.043 -2.751 1.00 80.19 110 GLU A C 1
ATOM 888 O O . GLU A 1 110 ? 0.057 25.759 -3.852 1.00 80.19 110 GLU A O 1
ATOM 893 N N . PHE A 1 111 ? 0.964 25.107 -1.906 1.00 84.88 111 PHE A N 1
ATOM 894 C CA . PHE A 1 111 ? 1.046 23.684 -2.246 1.00 84.88 111 PHE A CA 1
ATOM 895 C C . PHE A 1 111 ? 0.195 22.795 -1.325 1.00 84.88 111 PHE A C 1
ATOM 897 O O . PHE A 1 111 ? -0.137 23.159 -0.196 1.00 84.88 111 PHE A O 1
ATOM 904 N N . ILE A 1 112 ? -0.201 21.632 -1.838 1.00 86.00 112 ILE A N 1
ATOM 905 C CA . ILE A 1 112 ? -0.891 20.555 -1.121 1.00 86.00 112 ILE A CA 1
ATOM 906 C C . ILE A 1 112 ? -0.122 19.263 -1.382 1.00 86.00 112 ILE A C 1
ATOM 908 O O . ILE A 1 112 ? 0.109 18.910 -2.536 1.00 86.00 112 ILE A O 1
ATOM 912 N N . GLU A 1 113 ? 0.236 18.550 -0.319 1.00 82.75 113 GLU A N 1
ATOM 913 C CA . GLU A 1 113 ? 0.725 17.175 -0.414 1.00 82.75 113 GLU A CA 1
ATOM 914 C C . GLU A 1 113 ? -0.481 16.230 -0.500 1.00 82.75 113 GLU A C 1
ATOM 916 O O . GLU A 1 113 ? -1.277 16.144 0.437 1.00 82.75 113 GLU A O 1
ATOM 921 N N . GLU A 1 114 ? -0.662 15.576 -1.649 1.00 82.88 114 GLU A N 1
ATOM 922 C CA . GLU A 1 114 ? -1.757 14.614 -1.854 1.00 82.88 114 GLU A CA 1
ATOM 923 C C . GLU A 1 114 ? -1.347 13.204 -1.410 1.00 82.88 114 GLU A C 1
ATOM 925 O O . GLU A 1 114 ? -2.163 12.465 -0.862 1.00 82.88 114 GLU A O 1
ATOM 930 N N . PHE A 1 115 ? -0.065 12.868 -1.577 1.00 79.69 115 PHE A N 1
ATOM 931 C CA . PHE A 1 115 ? 0.573 11.644 -1.090 1.00 79.69 115 PHE A CA 1
ATOM 932 C C . PHE A 1 115 ? 2.026 11.943 -0.699 1.00 79.69 115 PHE A C 1
ATOM 934 O O . PHE A 1 115 ? 2.563 12.940 -1.181 1.00 79.69 115 PHE A O 1
ATOM 941 N N . PRO A 1 116 ? 2.690 11.084 0.101 1.00 81.69 116 PRO A N 1
ATOM 942 C CA . PRO A 1 116 ? 4.105 11.249 0.427 1.00 81.69 116 PRO A CA 1
ATOM 943 C C . PRO A 1 116 ? 4.964 11.445 -0.829 1.00 81.69 116 PRO A C 1
ATOM 945 O O . PRO A 1 116 ? 5.104 10.529 -1.640 1.00 81.69 116 PRO A O 1
ATOM 948 N N . GLY A 1 117 ? 5.508 12.652 -1.001 1.00 77.19 117 GLY A N 1
ATOM 949 C CA . GLY A 1 117 ? 6.330 13.022 -2.161 1.00 77.19 117 GLY A CA 1
ATOM 950 C C . GLY A 1 117 ? 5.569 13.452 -3.425 1.00 77.19 117 GLY A C 1
ATOM 951 O O . GLY A 1 117 ? 6.213 13.851 -4.394 1.00 77.19 117 GLY A O 1
ATOM 952 N N . LEU A 1 118 ? 4.228 13.438 -3.429 1.00 82.44 118 LEU A N 1
ATOM 953 C CA . LEU A 1 118 ? 3.408 14.013 -4.501 1.00 82.44 118 LEU A CA 1
ATOM 954 C C . LEU A 1 118 ? 2.784 15.333 -4.044 1.00 82.44 118 LEU A C 1
ATOM 956 O O . LEU A 1 118 ? 1.804 15.363 -3.293 1.00 82.44 118 LEU A O 1
ATOM 960 N N . ILE A 1 119 ? 3.345 16.430 -4.544 1.00 85.19 119 ILE A N 1
ATOM 961 C CA . ILE A 1 119 ? 2.956 17.790 -4.179 1.00 85.19 119 ILE A CA 1
ATOM 962 C C . ILE A 1 119 ? 2.296 18.466 -5.381 1.00 85.19 119 ILE A C 1
ATOM 964 O O . ILE A 1 119 ? 2.854 18.502 -6.477 1.00 85.19 119 ILE A O 1
ATOM 968 N N . ARG A 1 120 ? 1.114 19.047 -5.170 1.00 85.38 120 ARG A N 1
ATOM 969 C CA . ARG A 1 120 ? 0.359 19.793 -6.180 1.00 85.38 120 ARG A CA 1
ATOM 970 C C . ARG A 1 120 ? 0.217 21.259 -5.785 1.00 85.38 120 ARG A C 1
ATOM 972 O O . ARG A 1 120 ? 0.009 21.579 -4.618 1.00 85.38 120 ARG A O 1
ATOM 979 N N . LEU A 1 121 ? 0.246 22.159 -6.766 1.00 85.50 121 LEU A N 1
ATOM 980 C CA . LEU A 1 121 ? -0.143 23.556 -6.568 1.00 85.50 121 LEU A CA 1
ATOM 981 C C . LEU A 1 121 ? -1.639 23.668 -6.243 1.00 85.50 121 LEU A C 1
ATOM 983 O O . LEU A 1 121 ? -2.498 23.063 -6.896 1.00 85.50 121 LEU A O 1
ATOM 987 N N . LYS A 1 122 ? -1.972 24.499 -5.258 1.00 86.00 122 LYS A N 1
ATOM 988 C CA . LYS A 1 122 ? -3.347 24.921 -5.009 1.00 86.00 122 LYS A CA 1
ATOM 989 C C . LYS A 1 122 ? -3.817 25.695 -6.228 1.00 86.00 122 LYS A C 1
ATOM 991 O O . LYS A 1 122 ? -3.277 26.755 -6.537 1.00 86.00 122 LYS A O 1
ATOM 996 N N . ASN A 1 123 ? -4.845 25.188 -6.902 1.00 73.12 123 ASN A N 1
ATOM 997 C CA . ASN A 1 123 ? -5.555 26.001 -7.875 1.00 73.12 123 ASN A CA 1
ATOM 998 C C . ASN A 1 123 ? -6.119 27.209 -7.128 1.00 73.12 123 ASN A C 1
ATOM 1000 O O . ASN A 1 123 ? -7.015 27.080 -6.296 1.00 73.12 123 ASN A O 1
ATOM 1004 N N . LYS A 1 124 ? -5.562 28.386 -7.408 1.00 61.66 124 LYS A N 1
ATOM 1005 C CA . LYS A 1 124 ? -6.259 29.645 -7.181 1.00 61.66 124 LYS A CA 1
ATOM 1006 C C . LYS A 1 124 ? -7.294 29.697 -8.299 1.00 61.66 124 LYS A C 1
ATOM 1008 O O . LYS A 1 124 ? -6.947 30.041 -9.427 1.00 61.66 124 LYS A O 1
ATOM 1013 N N . ASP A 1 125 ? -8.505 29.219 -8.027 1.00 57.06 125 ASP A N 1
ATOM 1014 C CA . ASP A 1 125 ? -9.605 29.309 -8.985 1.00 57.06 125 ASP A CA 1
ATOM 1015 C C . ASP A 1 125 ? -9.690 30.745 -9.539 1.00 57.06 125 ASP A C 1
ATOM 1017 O O . ASP A 1 125 ? -9.552 31.723 -8.797 1.00 57.06 125 ASP A O 1
ATOM 1021 N N . LYS A 1 126 ? -9.854 30.848 -10.862 1.00 42.81 126 LYS A N 1
ATOM 1022 C CA . LYS A 1 126 ? -10.300 32.071 -11.540 1.00 42.81 126 LYS A CA 1
ATOM 1023 C C . LYS A 1 126 ? -11.752 32.364 -11.190 1.00 42.81 126 LYS A C 1
ATOM 1025 O O . LYS A 1 126 ? -12.539 31.394 -11.143 1.00 42.81 126 LYS A O 1
#

Radius of gyration: 22.83 Å; chains: 1; bounding box: 48×50×49 Å

Secondary structure (DSSP, 8-state):
-PBPSS-TTSBP-TT--GGGB-SS-TTSB-----GGGT-TT------------SSHHHHHHHHHHHHHH---------SS--TT------GGGSHHHHHHHHSHHHHHHTEEEEETTEEEE-----

Sequence (126 aa):
MKKCLFDESKICTEDCDECFKCEYDPNKTCDNCGKCLGIDGVDIRGIKVEEIAENEDESKEYTNDIIEDTYISHEPIYDDYKEGEDTWDFIDDIKDLKDLIENPKNLSEEFIEEFPGLIRLKNKDK